Protein AF-A0A937F6H8-F1 (afdb_monomer_lite)

Organism: NCBI:txid2803949

Structure (mmCIF, N/CA/C/O backbone):
data_AF-A0A937F6H8-F1
#
_entry.id   AF-A0A937F6H8-F1
#
loop_
_atom_site.group_PDB
_atom_site.id
_atom_site.type_symbol
_atom_site.label_atom_id
_atom_site.label_alt_id
_atom_site.label_comp_id
_atom_site.label_asym_id
_atom_site.label_entity_id
_atom_site.label_seq_id
_atom_site.pdbx_PDB_ins_code
_atom_site.Cartn_x
_atom_site.Cartn_y
_atom_site.Cartn_z
_atom_site.occupancy
_atom_site.B_iso_or_equiv
_atom_site.auth_seq_id
_atom_site.auth_comp_id
_atom_site.auth_asym_id
_atom_site.auth_atom_id
_atom_site.pdbx_PDB_model_num
ATOM 1 N N . MET A 1 1 ? -8.483 -2.975 23.380 1.00 46.81 1 MET A N 1
ATOM 2 C CA . MET A 1 1 ? -7.213 -3.739 23.370 1.00 46.81 1 MET A CA 1
ATOM 3 C C . MET A 1 1 ? -6.986 -4.605 22.122 1.00 46.81 1 MET A C 1
ATOM 5 O O . MET A 1 1 ? -6.020 -4.348 21.417 1.00 46.81 1 MET A O 1
ATOM 9 N N . ALA A 1 2 ? -7.805 -5.622 21.798 1.00 57.06 2 ALA A N 1
ATOM 10 C CA . ALA A 1 2 ? -7.549 -6.485 20.620 1.00 57.06 2 ALA A CA 1
ATOM 11 C C . ALA A 1 2 ? -7.753 -5.771 19.261 1.00 57.06 2 ALA A C 1
ATOM 13 O O . ALA A 1 2 ? -7.043 -6.027 18.289 1.00 57.06 2 ALA A O 1
ATOM 14 N N . ASN A 1 3 ? -8.695 -4.826 19.204 1.00 61.12 3 ASN A N 1
ATOM 15 C CA . ASN A 1 3 ? -9.038 -4.109 17.974 1.00 61.12 3 ASN A CA 1
ATOM 16 C C . ASN A 1 3 ? -8.038 -2.990 17.614 1.00 61.12 3 ASN A C 1
ATOM 18 O O . ASN A 1 3 ? -7.815 -2.703 16.444 1.00 61.12 3 ASN A O 1
ATOM 22 N N . GLU A 1 4 ? -7.385 -2.384 18.610 1.00 63.09 4 GLU A N 1
ATOM 23 C CA . GLU A 1 4 ? -6.329 -1.383 18.380 1.00 63.09 4 GLU A CA 1
ATOM 24 C C . GLU A 1 4 ? -5.026 -2.044 17.906 1.00 63.09 4 GLU A C 1
ATOM 26 O O . GLU A 1 4 ? -4.328 -1.499 17.055 1.00 63.09 4 GLU A O 1
ATOM 31 N N . ARG A 1 5 ? -4.720 -3.261 18.388 1.00 67.06 5 ARG A N 1
ATOM 32 C CA . ARG A 1 5 ? -3.558 -4.037 17.914 1.00 67.06 5 ARG A CA 1
ATOM 33 C C . ARG A 1 5 ? -3.727 -4.522 16.477 1.00 67.06 5 ARG A C 1
ATOM 35 O O . ARG A 1 5 ? -2.765 -4.499 15.715 1.00 67.06 5 ARG A O 1
ATOM 42 N N . THR A 1 6 ? -4.936 -4.935 16.100 1.00 70.88 6 THR A N 1
ATOM 43 C CA . THR A 1 6 ? -5.231 -5.310 14.708 1.00 70.88 6 THR A CA 1
ATOM 44 C C . THR A 1 6 ? -5.184 -4.093 13.791 1.00 70.88 6 THR A C 1
ATOM 46 O O . THR A 1 6 ? -4.636 -4.189 12.701 1.00 70.88 6 THR A O 1
ATOM 49 N N . LEU A 1 7 ? -5.632 -2.918 14.247 1.00 67.56 7 LEU A N 1
ATOM 50 C CA . LEU A 1 7 ? -5.442 -1.677 13.497 1.00 67.56 7 LEU A CA 1
ATOM 51 C C . LEU A 1 7 ? -3.961 -1.363 13.243 1.00 67.56 7 LEU A C 1
ATOM 53 O O . LEU A 1 7 ? -3.566 -1.098 12.108 1.00 67.56 7 LEU A O 1
ATOM 57 N N . MET A 1 8 ? -3.146 -1.405 14.298 1.00 75.62 8 MET A N 1
ATOM 58 C CA . MET A 1 8 ? -1.704 -1.173 14.211 1.00 75.62 8 MET A CA 1
ATOM 59 C C . MET A 1 8 ? -1.024 -2.155 13.247 1.00 75.62 8 MET A C 1
ATOM 61 O O . MET A 1 8 ? -0.109 -1.755 12.529 1.00 75.62 8 MET A O 1
ATOM 65 N N . SER A 1 9 ? -1.469 -3.418 13.173 1.00 78.31 9 SER A N 1
ATOM 66 C CA . SER A 1 9 ? -0.905 -4.372 12.208 1.00 78.31 9 SER A CA 1
ATOM 67 C C . SER A 1 9 ? -1.264 -4.020 10.760 1.00 78.31 9 SER A C 1
ATOM 69 O O . SER A 1 9 ? -0.381 -4.075 9.904 1.00 78.31 9 SER A O 1
ATOM 71 N N . TYR A 1 10 ? -2.497 -3.570 10.489 1.00 76.75 10 TYR A N 1
ATOM 72 C CA . TYR A 1 10 ? -2.901 -3.103 9.156 1.00 76.75 10 TYR A CA 1
ATOM 73 C C . TYR A 1 10 ? -2.107 -1.871 8.711 1.00 76.75 10 TYR A C 1
ATOM 75 O O . TYR A 1 10 ? -1.628 -1.838 7.579 1.00 76.75 10 TYR A O 1
ATOM 83 N N . TYR A 1 11 ? -1.905 -0.890 9.596 1.00 78.44 11 TYR A N 1
ATOM 84 C CA . TYR A 1 11 ? -1.094 0.288 9.273 1.00 78.44 11 TYR A CA 1
ATOM 85 C C . TYR A 1 11 ? 0.377 -0.057 9.046 1.00 78.44 11 TYR A C 1
ATOM 87 O O . TYR A 1 11 ? 0.976 0.449 8.100 1.00 78.44 11 TYR A O 1
ATOM 95 N N . ARG A 1 12 ? 0.965 -0.945 9.857 1.00 84.38 12 ARG A N 1
ATOM 96 C CA . ARG A 1 12 ? 2.352 -1.392 9.648 1.00 84.38 12 ARG A CA 1
ATOM 97 C C . ARG A 1 12 ? 2.513 -2.138 8.326 1.00 84.38 12 ARG A C 1
ATOM 99 O O . ARG A 1 12 ? 3.476 -1.882 7.612 1.00 84.38 12 ARG A O 1
ATOM 106 N N . ALA A 1 13 ? 1.567 -3.011 7.982 1.00 84.75 13 ALA A N 1
ATOM 107 C CA . ALA A 1 13 ? 1.570 -3.716 6.704 1.00 84.75 13 ALA A CA 1
ATOM 108 C C . ALA A 1 13 ? 1.408 -2.749 5.519 1.00 84.75 13 ALA A C 1
ATOM 110 O O . ALA A 1 13 ? 2.152 -2.843 4.546 1.00 84.75 13 ALA A O 1
ATOM 111 N N . ALA A 1 14 ? 0.497 -1.777 5.620 1.00 83.62 14 ALA A N 1
ATOM 112 C CA . ALA A 1 14 ? 0.307 -0.758 4.592 1.00 83.62 14 ALA A CA 1
ATOM 113 C C . ALA A 1 14 ? 1.560 0.114 4.395 1.00 83.62 14 ALA A C 1
ATOM 115 O O . ALA A 1 14 ? 1.991 0.320 3.263 1.00 83.62 14 ALA A O 1
ATOM 116 N N . LEU A 1 15 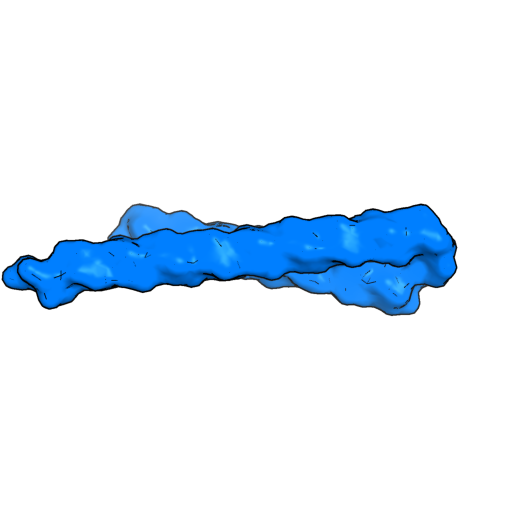? 2.186 0.574 5.484 1.00 84.31 15 LEU A N 1
ATOM 117 C CA . LEU A 1 15 ? 3.430 1.349 5.429 1.00 84.31 15 LEU A CA 1
ATOM 118 C C . LEU A 1 15 ? 4.591 0.535 4.847 1.00 84.31 15 LEU A C 1
ATOM 120 O O . LEU A 1 15 ? 5.365 1.068 4.056 1.00 84.31 15 LEU A O 1
ATOM 124 N N . ALA A 1 16 ? 4.695 -0.752 5.189 1.00 88.38 16 ALA A N 1
ATOM 125 C CA . ALA A 1 16 ? 5.702 -1.638 4.612 1.00 88.38 16 ALA A CA 1
ATOM 126 C C . ALA A 1 16 ? 5.507 -1.800 3.097 1.00 88.38 16 ALA A C 1
ATOM 128 O O . ALA A 1 16 ? 6.467 -1.662 2.344 1.00 88.38 16 ALA A O 1
ATOM 129 N N . LEU A 1 17 ? 4.271 -2.021 2.637 1.00 86.56 17 LEU A N 1
ATOM 130 C CA . LEU A 1 17 ? 3.956 -2.138 1.208 1.00 86.56 17 LEU A CA 1
ATOM 131 C C . LEU A 1 17 ? 4.251 -0.842 0.440 1.00 86.56 17 LEU A C 1
ATOM 133 O O . LEU A 1 17 ? 4.845 -0.891 -0.636 1.00 86.56 17 LEU A O 1
ATOM 137 N N . LEU A 1 18 ? 3.910 0.317 1.009 1.00 87.56 18 LEU A N 1
ATOM 138 C CA . LEU A 1 18 ? 4.249 1.617 0.423 1.00 87.56 18 LEU A CA 1
ATOM 139 C C . LEU A 1 18 ? 5.768 1.834 0.356 1.00 87.56 18 LEU A C 1
ATOM 141 O O . LEU A 1 18 ? 6.278 2.274 -0.674 1.00 87.56 18 LEU A O 1
ATOM 145 N N . GLY A 1 19 ? 6.496 1.479 1.418 1.00 86.75 19 GLY A N 1
ATOM 146 C CA . GLY A 1 19 ? 7.955 1.571 1.461 1.00 86.75 19 GLY A CA 1
ATOM 147 C C . GLY A 1 19 ? 8.634 0.673 0.426 1.00 86.75 19 GLY A C 1
ATOM 148 O O . GLY A 1 19 ? 9.506 1.136 -0.306 1.00 86.75 19 GLY A O 1
ATOM 149 N N . ILE A 1 20 ? 8.191 -0.582 0.307 1.00 87.31 20 ILE A N 1
ATOM 150 C CA . ILE A 1 20 ? 8.697 -1.535 -0.693 1.00 87.31 20 ILE A CA 1
ATOM 151 C C . ILE A 1 20 ? 8.412 -1.023 -2.108 1.00 87.31 20 ILE A C 1
ATOM 153 O O . ILE A 1 20 ? 9.303 -1.038 -2.953 1.00 87.31 20 ILE A O 1
ATOM 157 N N . SER A 1 21 ? 7.207 -0.511 -2.368 1.00 85.50 21 SER A N 1
ATOM 158 C CA . SER A 1 21 ? 6.877 0.069 -3.671 1.00 85.50 21 SER A CA 1
ATOM 159 C C . SER A 1 21 ? 7.777 1.255 -4.022 1.00 85.50 21 SER A C 1
ATOM 161 O O . SER A 1 21 ? 8.289 1.321 -5.138 1.00 85.50 21 SER A O 1
ATOM 163 N N . ALA A 1 22 ? 7.965 2.199 -3.095 1.00 85.69 22 ALA A N 1
ATOM 164 C CA . ALA A 1 22 ? 8.803 3.375 -3.323 1.00 85.69 22 ALA A CA 1
ATOM 165 C C . ALA A 1 22 ? 10.275 2.991 -3.538 1.00 85.69 22 ALA A C 1
ATOM 167 O O . ALA A 1 22 ? 10.959 3.578 -4.378 1.00 85.69 22 ALA A O 1
ATOM 168 N N . PHE A 1 23 ? 10.750 1.975 -2.813 1.00 88.81 23 PHE A N 1
ATOM 169 C CA . PHE A 1 23 ? 12.084 1.417 -2.993 1.00 88.81 23 PHE A CA 1
ATOM 170 C C . PHE A 1 23 ? 12.249 0.805 -4.389 1.00 88.81 23 PHE A C 1
ATOM 172 O O . PHE A 1 23 ? 13.160 1.188 -5.120 1.00 88.81 23 PHE A O 1
ATOM 179 N N . ILE A 1 24 ? 11.342 -0.085 -4.802 1.00 84.38 24 ILE A N 1
ATOM 180 C CA . ILE A 1 24 ? 11.414 -0.727 -6.123 1.00 84.38 24 ILE A CA 1
ATOM 181 C C . ILE A 1 24 ? 11.392 0.327 -7.235 1.00 84.38 24 ILE A C 1
ATOM 183 O O . ILE A 1 24 ? 12.221 0.270 -8.139 1.00 84.38 24 ILE A O 1
ATOM 187 N N . PHE A 1 25 ? 10.516 1.329 -7.123 1.00 83.75 25 PHE A N 1
ATOM 188 C CA . PHE A 1 25 ? 10.397 2.400 -8.112 1.00 83.75 25 PHE A CA 1
ATOM 189 C C . PHE A 1 25 ? 11.672 3.248 -8.245 1.00 83.75 25 PHE A C 1
ATOM 191 O O . PHE A 1 25 ? 12.006 3.697 -9.338 1.00 83.75 25 PHE A O 1
ATOM 198 N N . LYS A 1 26 ? 12.403 3.469 -7.143 1.00 84.56 26 LYS A N 1
ATOM 199 C CA . LYS A 1 26 ? 13.635 4.271 -7.149 1.00 84.56 26 LYS A CA 1
ATOM 200 C C . LYS A 1 26 ? 14.853 3.502 -7.661 1.00 84.56 26 LYS A C 1
ATOM 202 O O . LYS A 1 26 ? 15.705 4.099 -8.313 1.00 84.56 26 LYS A O 1
ATOM 207 N N . PHE A 1 27 ? 14.970 2.218 -7.328 1.00 86.19 27 PHE A N 1
ATOM 208 C CA . PHE A 1 27 ? 16.189 1.442 -7.585 1.00 86.19 27 PHE A CA 1
ATOM 209 C C . PHE A 1 27 ? 16.122 0.572 -8.849 1.00 86.19 27 PHE A C 1
ATOM 211 O O . PHE A 1 27 ? 17.171 0.156 -9.339 1.00 86.19 27 PHE A O 1
ATOM 218 N N . TYR A 1 28 ? 14.934 0.323 -9.413 1.00 82.31 28 TYR A N 1
ATOM 219 C CA . TYR A 1 28 ? 14.762 -0.547 -10.579 1.00 82.31 28 TYR A CA 1
ATOM 220 C C . TYR A 1 28 ? 13.960 0.149 -11.690 1.00 82.31 28 TYR A C 1
ATOM 222 O O . TYR A 1 28 ? 12.785 0.456 -11.526 1.00 82.31 28 TYR A O 1
ATOM 230 N N . VAL A 1 29 ? 14.592 0.351 -12.855 1.00 76.50 29 VAL A N 1
ATOM 231 C CA . VAL A 1 29 ? 14.007 1.051 -14.028 1.00 76.50 29 VAL A CA 1
ATOM 232 C C . VAL A 1 29 ? 13.399 0.078 -15.057 1.00 76.50 29 VAL A C 1
ATOM 234 O O . VAL A 1 29 ? 12.853 0.477 -16.080 1.00 76.50 29 VAL A O 1
ATOM 237 N N . SER A 1 30 ? 13.476 -1.232 -14.812 1.00 87.31 30 SER A N 1
ATOM 238 C CA . SER A 1 30 ? 12.897 -2.225 -15.721 1.00 87.31 30 SER A CA 1
ATOM 239 C C . SER A 1 30 ? 11.365 -2.180 -15.691 1.00 87.31 30 SER A C 1
ATOM 241 O O . SER A 1 30 ? 10.757 -2.158 -14.621 1.00 87.31 30 SER A O 1
ATOM 243 N N . VAL A 1 31 ? 10.749 -2.232 -16.878 1.00 84.81 31 VAL A N 1
ATOM 244 C CA . VAL A 1 31 ? 9.291 -2.137 -17.092 1.00 84.81 31 VAL A CA 1
ATOM 245 C C . VAL A 1 31 ? 8.515 -3.132 -16.223 1.00 84.81 31 VAL A C 1
ATOM 247 O O . VAL A 1 31 ? 7.486 -2.781 -15.649 1.00 84.81 31 VAL A O 1
ATOM 250 N N . LEU A 1 32 ? 9.033 -4.356 -16.061 1.00 86.81 32 LEU A N 1
ATOM 251 C CA . LEU A 1 32 ? 8.428 -5.372 -15.194 1.00 86.81 32 LEU A CA 1
ATOM 252 C C . LEU A 1 32 ? 8.366 -4.916 -13.731 1.00 86.81 32 LEU A C 1
ATOM 254 O O . LEU A 1 32 ? 7.330 -5.060 -13.086 1.00 86.81 32 LEU A O 1
ATOM 258 N N . PHE A 1 33 ? 9.450 -4.331 -13.217 1.00 85.50 33 PHE A N 1
ATOM 259 C CA . PHE A 1 33 ? 9.520 -3.849 -11.837 1.00 85.50 33 PHE A CA 1
ATOM 260 C C . PHE A 1 33 ? 8.662 -2.604 -11.614 1.00 85.50 33 PHE A C 1
ATOM 262 O O . PHE A 1 33 ? 8.086 -2.462 -10.538 1.00 85.50 33 PHE A O 1
ATOM 269 N N . THR A 1 34 ? 8.503 -1.750 -12.627 1.00 83.88 34 THR A N 1
ATOM 270 C CA . THR A 1 34 ?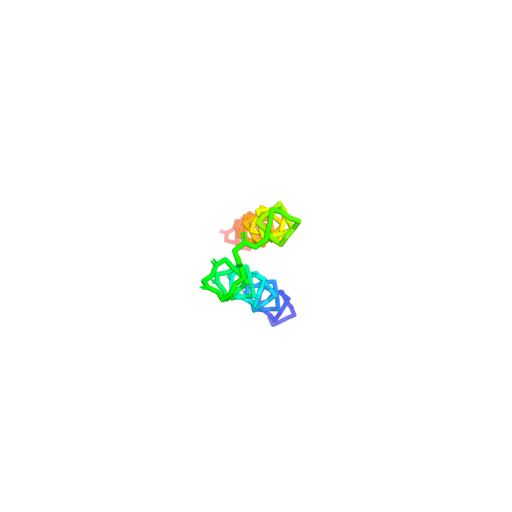 7.587 -0.604 -12.571 1.00 83.88 34 THR A CA 1
ATOM 271 C C . THR A 1 34 ? 6.127 -1.052 -12.476 1.00 83.88 34 THR A C 1
ATOM 273 O O . THR A 1 34 ? 5.382 -0.558 -11.631 1.00 83.88 34 THR A O 1
ATOM 276 N N . VAL A 1 35 ? 5.705 -2.024 -13.293 1.00 89.12 35 VAL A N 1
ATOM 277 C CA . VAL A 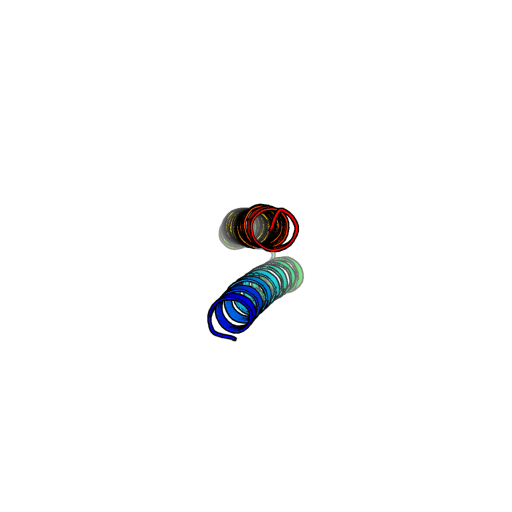1 35 ? 4.342 -2.580 -13.210 1.00 89.12 35 VAL A CA 1
ATOM 278 C C . VAL A 1 35 ? 4.120 -3.229 -11.843 1.00 89.12 35 VAL A C 1
ATOM 280 O O . VAL A 1 35 ? 3.101 -2.983 -11.196 1.00 89.12 35 VAL A O 1
ATOM 283 N N . LEU A 1 36 ? 5.099 -3.999 -11.362 1.00 87.38 36 LEU A N 1
ATOM 284 C CA . LEU A 1 36 ? 5.021 -4.654 -10.060 1.00 87.38 36 LEU A CA 1
ATOM 285 C C . LEU A 1 36 ? 4.941 -3.636 -8.912 1.00 87.38 36 LEU A C 1
ATOM 287 O O . LEU A 1 36 ? 4.127 -3.807 -8.006 1.00 87.38 36 LEU A O 1
ATOM 291 N N . SER A 1 37 ? 5.725 -2.552 -8.961 1.00 84.69 37 SER A N 1
ATOM 292 C CA . SER A 1 37 ? 5.674 -1.504 -7.937 1.00 84.69 37 SER A CA 1
ATOM 293 C C . SER A 1 37 ? 4.314 -0.818 -7.919 1.00 84.69 37 SER A C 1
ATOM 295 O O . SER A 1 37 ? 3.761 -0.613 -6.847 1.00 84.69 37 SER A O 1
ATOM 297 N N . VAL A 1 38 ? 3.726 -0.519 -9.082 1.00 89.44 38 VAL A N 1
ATOM 298 C CA . VAL A 1 38 ? 2.387 0.089 -9.158 1.00 89.44 38 VAL A CA 1
ATOM 299 C C . VAL A 1 38 ? 1.325 -0.829 -8.544 1.00 89.44 38 VAL A C 1
ATOM 301 O O . VAL A 1 38 ? 0.488 -0.363 -7.772 1.00 89.44 38 VAL A O 1
ATOM 304 N N . VAL A 1 39 ? 1.380 -2.137 -8.811 1.00 91.25 39 VAL A N 1
ATOM 305 C CA . V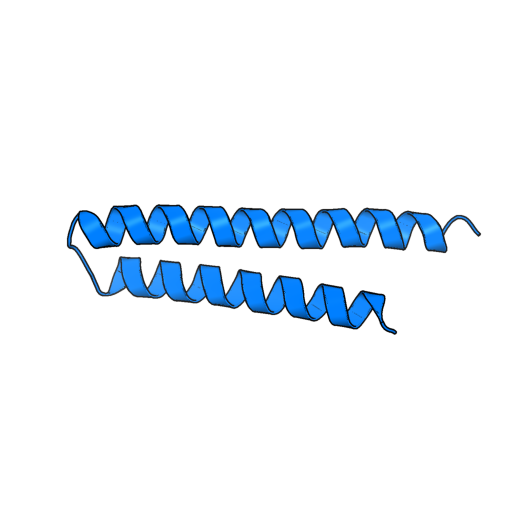AL A 1 39 ? 0.455 -3.111 -8.204 1.00 91.25 39 VAL A CA 1
ATOM 306 C C . VAL A 1 39 ? 0.620 -3.156 -6.681 1.00 91.25 39 VAL A C 1
ATOM 308 O O . VAL A 1 39 ? -0.370 -3.116 -5.949 1.00 91.25 39 VAL A O 1
ATOM 311 N N . VAL A 1 40 ? 1.861 -3.187 -6.189 1.00 88.38 40 VAL A N 1
ATOM 312 C CA . VAL A 1 40 ? 2.165 -3.190 -4.747 1.00 88.38 40 VAL A CA 1
ATOM 313 C C . VAL A 1 40 ? 1.728 -1.881 -4.080 1.00 88.38 40 VAL A C 1
ATOM 315 O O . VAL A 1 40 ? 1.193 -1.908 -2.970 1.00 88.38 40 VAL A O 1
ATOM 318 N N . LEU A 1 41 ? 1.882 -0.745 -4.764 1.00 89.19 41 LEU A N 1
ATOM 319 C CA . LEU A 1 41 ? 1.416 0.563 -4.304 1.00 89.19 41 LEU A CA 1
ATOM 320 C C . LEU A 1 41 ? -0.104 0.586 -4.130 1.00 89.19 41 LEU A C 1
ATOM 322 O O . LEU A 1 41 ? -0.602 0.999 -3.081 1.00 89.19 41 LEU A O 1
ATOM 326 N N . LEU A 1 42 ? -0.839 0.102 -5.135 1.00 91.12 42 LEU A N 1
ATOM 327 C CA . LEU A 1 42 ? -2.298 0.007 -5.089 1.00 91.12 42 LEU A CA 1
ATOM 328 C C . LEU A 1 42 ? -2.764 -0.946 -3.984 1.00 91.12 42 LEU A C 1
ATOM 330 O O . LEU A 1 42 ? -3.708 -0.625 -3.260 1.00 91.12 42 LEU A O 1
ATOM 334 N N . ALA A 1 43 ? -2.078 -2.075 -3.797 1.00 88.25 43 ALA A N 1
ATOM 335 C CA . ALA A 1 43 ? -2.360 -3.002 -2.706 1.00 88.25 43 ALA A CA 1
ATOM 336 C C . ALA A 1 43 ? -2.131 -2.349 -1.331 1.00 88.25 43 ALA A C 1
ATOM 338 O O . ALA A 1 43 ? -2.991 -2.455 -0.455 1.00 88.25 43 ALA A O 1
ATOM 339 N N . GLY A 1 44 ? -1.021 -1.625 -1.150 1.00 84.94 44 GLY A N 1
ATOM 340 C CA . GLY A 1 44 ? -0.712 -0.887 0.078 1.00 84.94 44 GLY A CA 1
ATOM 341 C C . GLY A 1 44 ? -1.735 0.208 0.391 1.00 84.94 44 GLY A C 1
ATOM 342 O O . GLY A 1 44 ? -2.214 0.297 1.525 1.00 84.94 44 GLY A O 1
ATOM 343 N N . LEU A 1 45 ? -2.139 0.986 -0.619 1.00 88.31 45 LEU A N 1
ATOM 344 C CA . LEU A 1 45 ? -3.208 1.985 -0.498 1.00 88.31 45 LEU A CA 1
ATOM 345 C C . LEU A 1 45 ? -4.552 1.342 -0.140 1.00 88.31 45 LEU A C 1
ATOM 347 O O . LEU A 1 45 ? -5.233 1.816 0.769 1.00 88.31 45 LEU A O 1
ATOM 351 N N . GLY A 1 46 ? -4.919 0.242 -0.799 1.00 87.56 46 GLY A N 1
ATOM 352 C CA . GLY A 1 46 ? -6.145 -0.497 -0.496 1.00 87.56 46 GLY A CA 1
ATOM 353 C C . GLY A 1 46 ? -6.175 -1.003 0.948 1.00 87.56 46 GLY A C 1
ATOM 354 O O . GLY A 1 46 ? -7.183 -0.850 1.642 1.00 87.56 46 GLY A O 1
ATOM 355 N N . LEU A 1 47 ? -5.050 -1.529 1.435 1.00 83.94 47 LEU A N 1
ATOM 356 C CA . LEU A 1 47 ? -4.889 -1.991 2.815 1.00 83.94 47 LEU A CA 1
ATOM 357 C C . LEU A 1 47 ? -4.987 -0.840 3.826 1.00 83.94 47 LEU A C 1
ATOM 359 O O . LEU A 1 47 ? -5.666 -0.982 4.847 1.00 83.94 47 LEU A O 1
ATOM 363 N N . ALA A 1 48 ? -4.382 0.312 3.520 1.00 80.56 48 ALA A N 1
ATOM 364 C CA . ALA A 1 48 ? -4.486 1.519 4.338 1.00 80.56 48 ALA A CA 1
ATOM 365 C C . ALA A 1 48 ? -5.938 2.009 4.433 1.00 80.56 48 ALA A C 1
ATOM 367 O O . ALA A 1 48 ? -6.449 2.239 5.533 1.00 80.56 48 ALA A O 1
ATOM 368 N N . ILE A 1 49 ? -6.633 2.118 3.298 1.00 85.12 49 ILE A N 1
ATOM 369 C CA . ILE A 1 49 ? -8.032 2.565 3.237 1.00 85.12 49 ILE A CA 1
ATOM 370 C C . ILE A 1 49 ? -8.938 1.582 3.988 1.00 85.12 49 ILE A C 1
ATOM 372 O O . ILE A 1 49 ? -9.751 2.001 4.816 1.00 85.12 49 ILE A O 1
ATOM 376 N N . TYR A 1 50 ? -8.775 0.276 3.761 1.00 81.94 50 TYR A N 1
ATOM 377 C CA . TYR A 1 50 ? -9.567 -0.753 4.434 1.00 81.94 50 TYR A CA 1
ATOM 378 C C . TYR A 1 50 ? -9.352 -0.747 5.954 1.00 81.94 50 TYR A C 1
ATOM 380 O O . TYR A 1 50 ? -10.326 -0.769 6.715 1.00 81.94 50 TYR A O 1
ATOM 388 N N . GLY A 1 51 ? -8.095 -0.659 6.404 1.00 77.69 51 GLY A N 1
ATOM 389 C CA . GLY A 1 51 ? -7.750 -0.547 7.822 1.00 77.69 51 GLY A CA 1
ATOM 390 C C . GLY A 1 51 ? -8.387 0.684 8.471 1.00 77.69 51 GLY A C 1
ATOM 391 O O . GLY A 1 51 ? -9.026 0.572 9.521 1.00 77.69 51 GLY A O 1
ATOM 392 N N . THR A 1 52 ? -8.311 1.833 7.794 1.00 76.88 52 THR A N 1
ATOM 393 C CA . THR A 1 52 ? -8.887 3.106 8.254 1.00 76.88 52 THR A CA 1
ATOM 394 C C . THR A 1 52 ? -10.418 3.032 8.344 1.00 76.88 52 THR A C 1
ATOM 396 O O . THR A 1 52 ? -11.001 3.330 9.387 1.00 76.88 52 THR A O 1
ATOM 399 N N . LEU A 1 53 ? -11.102 2.562 7.294 1.00 77.56 53 LEU A N 1
ATOM 400 C CA . LEU A 1 53 ? -12.566 2.432 7.278 1.00 77.56 53 LEU A CA 1
ATOM 401 C C . LEU A 1 53 ? -13.078 1.471 8.357 1.00 77.56 53 LEU A C 1
ATOM 403 O O . LEU A 1 53 ? -14.083 1.752 9.019 1.00 77.56 53 LEU A O 1
ATOM 407 N N . ARG A 1 54 ? -12.393 0.339 8.554 1.00 72.44 54 ARG A N 1
ATOM 408 C CA . ARG A 1 54 ? -12.742 -0.635 9.594 1.00 72.44 54 ARG A CA 1
ATOM 409 C C . ARG A 1 54 ? -12.604 -0.030 10.990 1.00 72.44 54 ARG A C 1
ATOM 411 O O . ARG A 1 54 ? -13.476 -0.268 11.828 1.00 72.44 54 ARG A O 1
ATOM 418 N N . TYR A 1 55 ? -11.571 0.779 11.218 1.00 70.62 55 TYR A N 1
ATOM 419 C CA . TYR A 1 55 ? -11.382 1.501 12.475 1.00 70.62 55 TYR A CA 1
ATOM 420 C C . TYR A 1 55 ? -12.520 2.463 12.770 1.00 70.62 55 TYR A C 1
ATOM 422 O O . TYR A 1 55 ? -13.140 2.373 13.827 1.00 70.62 55 TYR A O 1
ATOM 430 N N . PHE A 1 56 ? -12.844 3.335 11.811 1.00 69.19 56 PHE A N 1
ATOM 431 C CA . PHE A 1 56 ? -13.900 4.330 11.975 1.00 69.19 56 PHE A CA 1
ATOM 432 C C . PHE A 1 56 ? -15.268 3.682 12.216 1.00 69.19 56 PHE A C 1
ATOM 434 O O . PHE A 1 56 ? -16.031 4.164 13.054 1.00 69.19 56 PHE A O 1
ATOM 441 N N . ARG A 1 57 ? -15.585 2.561 11.546 1.00 67.94 57 ARG A N 1
ATOM 442 C CA . ARG A 1 57 ? -16.823 1.806 11.821 1.00 67.94 57 ARG A CA 1
ATOM 443 C C . ARG A 1 57 ? -16.861 1.232 13.238 1.00 67.94 57 ARG A C 1
ATOM 445 O O . ARG A 1 57 ? -17.925 1.226 13.852 1.00 67.94 57 ARG A O 1
ATOM 452 N N . PHE A 1 58 ? -15.733 0.746 13.754 1.00 64.50 58 PHE A N 1
ATOM 453 C CA . PHE A 1 58 ? -15.658 0.193 15.108 1.00 64.50 58 PHE A CA 1
ATOM 454 C C . PHE A 1 58 ? -15.698 1.277 16.190 1.00 64.50 58 PHE A C 1
ATOM 456 O O . PHE A 1 58 ? -16.438 1.129 17.158 1.00 64.50 58 PHE A O 1
ATOM 463 N N . GLN A 1 59 ? -14.985 2.387 15.989 1.00 62.97 59 GLN A N 1
ATOM 464 C CA . GLN A 1 59 ? -15.047 3.586 16.834 1.00 62.97 59 GLN A CA 1
ATOM 465 C C . GLN A 1 59 ? -16.487 4.118 16.938 1.00 62.97 59 GLN A C 1
ATOM 467 O O . GLN A 1 59 ? -17.004 4.296 18.040 1.00 62.97 59 GLN A O 1
ATOM 472 N N . LYS A 1 60 ? -17.200 4.241 15.805 1.00 59.03 60 LYS A N 1
ATOM 473 C CA . LYS A 1 60 ? -18.617 4.658 15.781 1.00 59.03 60 LYS A CA 1
ATOM 474 C C . LYS A 1 60 ? -19.564 3.716 16.533 1.00 59.03 60 LYS A C 1
ATOM 476 O O . LYS A 1 60 ? -20.627 4.158 16.954 1.00 59.03 60 LYS A O 1
ATOM 481 N N . LYS A 1 61 ? -19.221 2.433 16.689 1.00 55.47 61 LYS A N 1
ATOM 482 C CA . LYS A 1 61 ? -20.033 1.466 17.448 1.00 55.47 61 LYS A CA 1
ATOM 483 C C . LYS A 1 61 ? -19.843 1.585 18.960 1.00 55.47 61 LYS A C 1
ATOM 485 O O . LYS A 1 61 ? -20.767 1.259 19.693 1.00 55.47 61 LYS A O 1
ATOM 490 N N . ILE A 1 62 ? -18.668 2.024 19.409 1.00 56.66 62 ILE A N 1
ATOM 491 C CA . ILE A 1 62 ? -18.346 2.159 20.835 1.00 56.66 62 ILE A CA 1
ATOM 492 C C . ILE A 1 62 ? -18.863 3.495 21.378 1.00 56.66 62 ILE A C 1
ATOM 494 O O . ILE A 1 62 ? -19.422 3.514 22.463 1.00 56.66 62 ILE A O 1
ATOM 498 N N . LEU A 1 63 ? -18.769 4.579 20.598 1.00 52.56 63 LEU A N 1
ATOM 499 C CA . LEU A 1 63 ? -19.214 5.916 21.018 1.00 52.56 63 LEU A CA 1
ATOM 500 C C . LEU A 1 63 ? -20.746 6.106 21.046 1.00 52.56 63 LEU A C 1
ATOM 502 O O . LEU A 1 63 ? -21.224 7.167 21.428 1.00 52.56 63 LEU A O 1
ATOM 506 N N . ARG A 1 64 ? -21.516 5.121 20.561 1.00 51.41 64 AR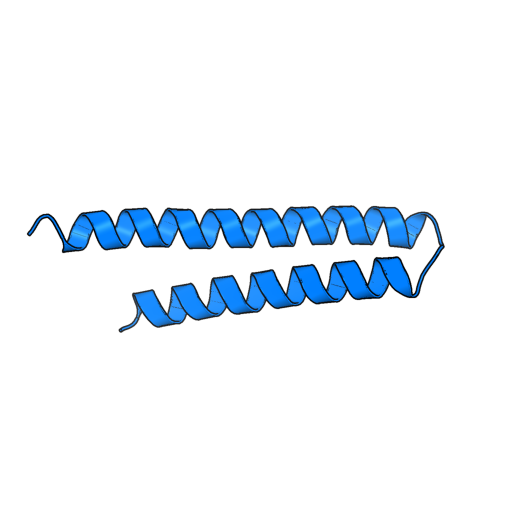G A N 1
ATOM 507 C CA . ARG A 1 64 ? -22.990 5.163 20.504 1.00 51.41 64 ARG A CA 1
ATOM 508 C C . ARG A 1 64 ? -23.660 4.420 21.670 1.00 51.41 64 ARG A C 1
ATOM 510 O O . ARG A 1 64 ? -24.864 4.185 21.609 1.00 51.41 64 ARG A O 1
ATOM 517 N N . LYS A 1 65 ? -22.879 4.014 22.670 1.00 41.91 65 LYS A N 1
ATOM 518 C CA . LYS A 1 65 ? -23.326 3.474 23.957 1.00 41.91 65 LYS A CA 1
ATOM 519 C C . LYS A 1 65 ? -22.987 4.476 25.047 1.00 41.91 65 LYS A C 1
ATOM 521 O O . LYS A 1 65 ? -23.785 4.541 26.000 1.00 41.91 65 LYS A O 1
#

Radius of gyration: 15.3 Å; chains: 1; bounding box: 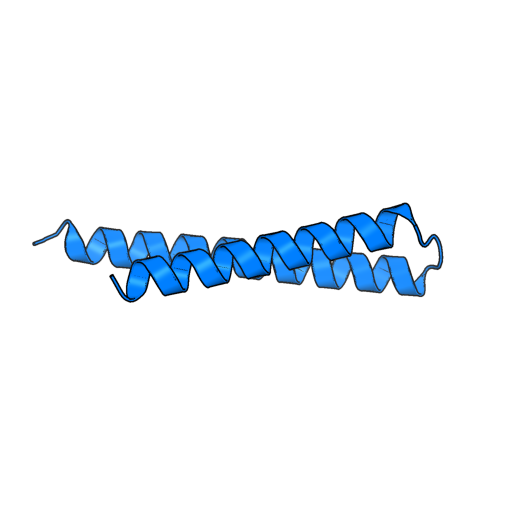40×12×41 Å

Foldseek 3Di:
DVLVVVLVVLLVQLVVLLVVLVVLVVPPPDPVSPVVSVVSNVVSVVSNVVSVVVVVVVVVVVVVD

pLDDT: mean 77.7, std 12.16, range [41.91, 91.25]

Secondary structure (DSSP, 8-state):
-HHHHHHHHHHHHHHHHHHHHHHHHHH---HHHHHHHHHHHHHHHHHHHHHHHHHHHHHHHHTT-

Sequence (65 aa):
MANERTLMSYYRAALALLGISAFIFKFYVSVLFTVLSVVVLLAGLGLAIYGTLRYFRFQKKILRK

InterPro domains:
  IPR003807 Domain of unknown function DUF202 [PF02656] (1-60)